Protein AF-A0A3C0AE38-F1 (afdb_monomer_lite)

Radius of gyration: 19.91 Å; chains: 1; bounding box: 55×43×49 Å

Secondary structure (DSSP, 8-state):
-HHHHHHHHHHHHHHHHHIIIIIITTSGGGTT-HHHHHHHHHHHHHHHHHHHHHH-S-HHHHHHHHHHHIIIIIHHHHHHHHHS--SSSHHHHHHHHHHHHHHHHHHHHHHHTTS------HHHHHHHHS-HHHHHHHHHHHHHHHHHHHS----PPP--

pLDDT: mean 79.42, std 13.29, range [44.5, 93.94]

Sequence (160 aa):
MAIVVSTCTSAMLSPAALLSHNLLNRIAWFHERNLLTNRLSLGFVAITSLPLALMTEEILELLESALAVGLVALLVPFVAGVFLRPRGELPGLLSIGCGSLFWMGQQIAVSLLSSETVPTGTLKTILTTVPPELTGLLASIAGYLIGQWISPRVDMPRVV

Foldseek 3Di:
DVVVVVVVVVVLQVVLVCCLVVPVCVPPVCVVPSPVSSVVSSVVSVVVVVVVVVVDPDPVVVVVVVVLLCLLQPPQLVCCVPPNDQQDCQLNVQLNVQLVCQLVVLVVCVVVVVPDDDDDDVVVVVSVVDPSSVVSNVRSNVSNVVSSVPRDRDPDPDPD

Structure (mmCIF, N/CA/C/O backbone):
data_AF-A0A3C0AE38-F1
#
_entry.id   AF-A0A3C0AE38-F1
#
loop_
_atom_site.group_PDB
_atom_site.id
_atom_site.type_symbol
_atom_site.label_atom_id
_atom_site.label_alt_id
_atom_site.label_comp_id
_atom_site.label_asym_id
_atom_site.label_entity_id
_atom_site.label_seq_id
_atom_site.pdbx_PDB_ins_code
_atom_site.Cartn_x
_atom_site.Cartn_y
_atom_site.Cartn_z
_atom_site.occupancy
_atom_site.B_iso_or_equiv
_atom_site.auth_seq_id
_atom_site.auth_comp_id
_atom_site.auth_asym_id
_atom_site.auth_atom_id
_atom_site.pdbx_PDB_model_num
ATOM 1 N N . MET A 1 1 ? 4.168 -22.170 18.288 1.00 74.06 1 MET A N 1
ATOM 2 C CA . MET A 1 1 ? 5.273 -21.197 18.122 1.00 74.06 1 MET A CA 1
ATOM 3 C C . MET A 1 1 ? 5.914 -21.239 16.735 1.00 74.06 1 MET A C 1
ATOM 5 O O . MET A 1 1 ? 5.941 -20.199 16.096 1.00 74.06 1 MET A O 1
ATOM 9 N N . ALA A 1 2 ? 6.359 -22.396 16.221 1.00 88.50 2 ALA A N 1
ATOM 10 C CA . ALA A 1 2 ? 7.027 -22.478 14.909 1.00 88.50 2 ALA A CA 1
ATOM 11 C C . ALA A 1 2 ? 6.205 -21.913 13.729 1.00 88.50 2 ALA A C 1
ATOM 13 O O . ALA A 1 2 ? 6.757 -21.213 12.890 1.00 88.50 2 ALA A O 1
ATOM 14 N N . ILE A 1 3 ? 4.886 -22.149 13.703 1.00 92.88 3 ILE A N 1
ATOM 15 C CA . ILE A 1 3 ? 3.991 -21.641 12.645 1.00 92.88 3 ILE A CA 1
ATOM 16 C C . ILE A 1 3 ? 3.981 -20.105 12.617 1.00 92.88 3 ILE A C 1
ATOM 18 O O . ILE A 1 3 ? 4.189 -19.505 11.570 1.00 92.88 3 ILE A O 1
ATOM 22 N N . VAL A 1 4 ? 3.810 -19.469 13.779 1.00 88.62 4 VAL A N 1
ATOM 23 C CA . VAL A 1 4 ? 3.765 -18.001 13.904 1.00 88.62 4 VAL A CA 1
ATOM 24 C C . VAL A 1 4 ? 5.098 -17.376 13.493 1.00 88.62 4 VAL A C 1
ATOM 26 O O . VAL A 1 4 ? 5.124 -16.422 12.721 1.00 88.62 4 VAL A O 1
ATOM 29 N N . VAL A 1 5 ? 6.214 -17.949 13.956 1.00 90.31 5 VAL A N 1
ATOM 30 C CA . VAL A 1 5 ? 7.559 -17.469 13.607 1.00 90.31 5 VAL A CA 1
ATOM 31 C C . VAL A 1 5 ? 7.841 -17.652 12.114 1.00 90.31 5 VAL A C 1
ATOM 33 O O . VAL A 1 5 ? 8.414 -16.758 11.495 1.00 90.31 5 VAL A O 1
ATOM 36 N N . SER A 1 6 ? 7.397 -18.758 11.509 1.00 91.56 6 SER A N 1
ATOM 37 C CA . SER A 1 6 ? 7.535 -18.991 10.068 1.00 91.56 6 SER A CA 1
ATOM 38 C C . SER A 1 6 ? 6.775 -17.943 9.251 1.00 91.56 6 SER A C 1
ATOM 40 O O . SER A 1 6 ? 7.353 -17.357 8.339 1.00 91.56 6 SER A O 1
ATOM 42 N N . THR A 1 7 ? 5.516 -17.652 9.600 1.00 91.38 7 THR A N 1
ATOM 43 C CA . THR A 1 7 ? 4.715 -16.629 8.907 1.00 91.38 7 THR A CA 1
ATOM 44 C C . THR A 1 7 ? 5.312 -15.234 9.077 1.00 91.38 7 THR A C 1
ATOM 46 O O . THR A 1 7 ? 5.433 -14.503 8.098 1.00 91.38 7 THR A O 1
ATOM 49 N N . CYS A 1 8 ? 5.746 -14.878 10.291 1.00 88.19 8 CYS A N 1
ATOM 50 C CA . CYS A 1 8 ? 6.403 -13.597 10.560 1.00 88.19 8 CYS A CA 1
ATOM 51 C C . CYS A 1 8 ? 7.693 -13.445 9.737 1.00 88.19 8 CYS A C 1
ATOM 53 O O . CYS A 1 8 ? 7.908 -12.421 9.093 1.00 88.19 8 CYS A O 1
ATOM 55 N N . THR A 1 9 ? 8.503 -14.505 9.659 1.00 91.00 9 THR A N 1
ATOM 56 C CA . THR A 1 9 ? 9.736 -14.508 8.860 1.00 91.00 9 THR A CA 1
ATOM 57 C C . THR A 1 9 ? 9.436 -14.265 7.378 1.00 91.00 9 THR A C 1
ATOM 59 O O . THR A 1 9 ? 10.079 -13.420 6.757 1.00 91.00 9 THR A O 1
ATOM 62 N N . SER A 1 10 ? 8.426 -14.932 6.807 1.00 90.88 10 SER A N 1
ATOM 63 C CA . SER A 1 10 ? 7.994 -14.691 5.421 1.00 90.88 10 SER A CA 1
ATOM 64 C C . SER A 1 10 ? 7.451 -13.273 5.210 1.00 90.88 10 SER A C 1
ATOM 66 O O . SER A 1 10 ? 7.784 -12.633 4.210 1.00 90.88 10 SER A O 1
ATOM 68 N N . ALA A 1 11 ? 6.663 -12.760 6.159 1.00 89.75 11 ALA A N 1
ATOM 69 C CA . ALA A 1 11 ? 6.096 -11.416 6.106 1.00 89.75 11 ALA A CA 1
ATOM 70 C C . ALA A 1 11 ? 7.171 -10.321 6.165 1.00 89.75 11 ALA A C 1
ATOM 72 O O . ALA A 1 11 ? 7.038 -9.319 5.474 1.00 89.75 11 ALA A O 1
ATOM 73 N N . MET A 1 12 ? 8.253 -10.522 6.925 1.00 91.12 12 MET A N 1
ATOM 74 C CA . MET A 1 12 ? 9.390 -9.595 6.989 1.00 91.12 12 MET A CA 1
ATOM 75 C C . MET A 1 12 ? 10.318 -9.705 5.773 1.00 91.12 12 MET A C 1
ATOM 77 O O . MET A 1 12 ? 10.854 -8.699 5.307 1.00 91.12 12 MET A O 1
ATOM 81 N N . LEU A 1 13 ?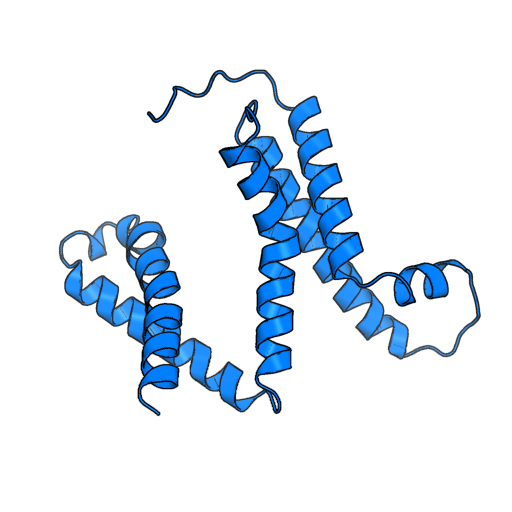 10.510 -10.916 5.238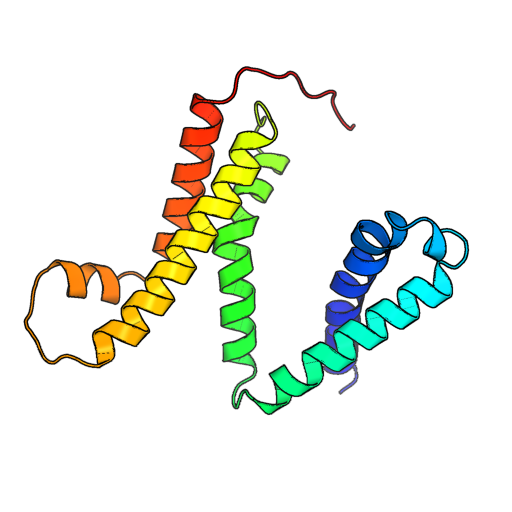 1.00 91.19 13 LEU A N 1
ATOM 82 C CA . LEU A 1 13 ? 11.381 -11.154 4.084 1.00 91.19 13 LEU A CA 1
ATOM 83 C C . LEU A 1 13 ? 10.849 -10.509 2.799 1.00 91.19 13 LEU A C 1
ATOM 85 O O . LEU A 1 13 ? 11.645 -10.019 2.005 1.00 91.19 13 LEU A O 1
ATOM 89 N N . SER A 1 14 ? 9.530 -10.478 2.599 1.00 90.06 14 SER A N 1
ATOM 90 C CA . SER A 1 14 ? 8.903 -9.876 1.413 1.00 90.06 14 SER A CA 1
ATOM 91 C C . SER A 1 14 ? 9.261 -8.384 1.213 1.00 90.06 14 SER A C 1
ATOM 93 O O . SER A 1 14 ? 9.885 -8.051 0.199 1.00 90.06 14 SER A O 1
ATOM 95 N N . PRO A 1 15 ? 8.982 -7.467 2.163 1.00 87.12 15 PRO A N 1
ATOM 96 C CA . PRO A 1 15 ? 9.355 -6.059 2.034 1.00 87.12 15 PRO A CA 1
ATOM 97 C C . PRO A 1 15 ? 10.875 -5.847 2.076 1.00 87.12 15 PRO A C 1
ATOM 99 O O . PRO A 1 15 ? 11.368 -4.938 1.410 1.00 87.12 15 PRO A O 1
ATOM 102 N N . ALA A 1 16 ? 11.635 -6.693 2.784 1.00 86.81 16 ALA A N 1
ATOM 103 C CA . ALA A 1 16 ? 13.098 -6.626 2.782 1.00 86.81 16 ALA A CA 1
ATOM 104 C C . ALA A 1 16 ? 13.690 -6.950 1.396 1.00 86.81 16 ALA A C 1
ATOM 106 O O . ALA A 1 16 ? 14.584 -6.259 0.904 1.00 86.81 16 ALA A O 1
ATOM 107 N N . ALA A 1 17 ? 13.147 -7.958 0.710 1.00 87.12 17 ALA A N 1
ATOM 108 C CA . ALA A 1 17 ? 13.545 -8.286 -0.654 1.00 87.12 17 ALA A CA 1
ATOM 109 C C . ALA A 1 17 ? 13.179 -7.157 -1.630 1.00 87.12 17 ALA A C 1
ATOM 111 O O . ALA A 1 17 ? 14.000 -6.783 -2.471 1.00 87.12 17 ALA A O 1
ATOM 112 N N . LEU A 1 18 ? 11.986 -6.564 -1.486 1.00 86.25 18 LEU A N 1
ATOM 113 C CA . LEU A 1 18 ? 11.561 -5.426 -2.305 1.00 86.25 18 LEU A CA 1
ATOM 114 C C . LEU A 1 18 ? 12.463 -4.205 -2.109 1.00 86.25 18 LEU A C 1
ATOM 116 O O . LEU A 1 18 ? 12.880 -3.610 -3.099 1.00 86.25 18 LEU A O 1
ATOM 120 N N . LEU A 1 19 ? 12.805 -3.853 -0.869 1.00 83.69 19 LEU A N 1
ATOM 121 C CA . LEU A 1 19 ? 13.731 -2.762 -0.558 1.00 83.69 19 LEU A CA 1
ATOM 122 C C . LEU A 1 19 ? 15.128 -3.034 -1.127 1.00 83.69 19 LEU A C 1
ATOM 124 O O . LEU A 1 19 ? 15.702 -2.170 -1.790 1.00 83.69 19 LEU A O 1
ATOM 128 N N . SER A 1 20 ? 15.654 -4.242 -0.921 1.00 82.94 20 SER A N 1
ATOM 129 C CA . SER A 1 20 ? 16.961 -4.652 -1.442 1.00 82.94 20 SER A CA 1
ATOM 130 C C . SER A 1 20 ? 17.022 -4.548 -2.974 1.00 82.94 20 SER A C 1
ATOM 132 O O . SER A 1 20 ? 17.949 -3.955 -3.527 1.00 82.94 20 SER A O 1
ATOM 134 N N . HIS A 1 21 ? 16.003 -5.058 -3.674 1.00 79.25 21 HIS A N 1
ATOM 135 C CA . HIS A 1 21 ? 16.029 -5.185 -5.131 1.00 79.25 21 HIS A CA 1
ATOM 136 C C . HIS A 1 21 ? 15.503 -3.954 -5.890 1.00 79.25 21 HIS A C 1
ATOM 138 O O . HIS A 1 21 ? 16.007 -3.651 -6.968 1.00 79.25 21 HIS A O 1
ATOM 144 N N . ASN A 1 22 ? 14.506 -3.233 -5.364 1.00 82.50 22 ASN A N 1
ATOM 145 C CA . ASN A 1 22 ? 13.920 -2.069 -6.046 1.00 82.50 22 ASN A CA 1
ATOM 146 C C . ASN A 1 22 ? 14.526 -0.737 -5.592 1.00 82.50 22 ASN A C 1
ATOM 148 O O . ASN A 1 22 ? 14.653 0.175 -6.409 1.00 82.50 22 ASN A O 1
ATOM 152 N N . LEU A 1 23 ? 14.904 -0.608 -4.314 1.00 71.75 23 LEU A N 1
ATOM 153 C CA . LEU A 1 23 ? 15.402 0.654 -3.758 1.00 71.75 23 LEU A CA 1
ATOM 154 C C . LEU A 1 23 ? 16.936 0.695 -3.728 1.00 71.75 23 LEU A C 1
ATOM 156 O O . LEU A 1 23 ? 17.540 1.631 -4.245 1.00 71.75 23 LEU A O 1
ATOM 160 N N . LEU A 1 24 ? 17.573 -0.339 -3.170 1.00 67.31 24 LEU A N 1
ATOM 161 C CA . LEU A 1 24 ? 19.027 -0.372 -2.976 1.00 67.31 24 LEU A CA 1
ATOM 162 C C . LEU A 1 24 ? 19.806 -0.775 -4.234 1.00 67.31 24 LEU A C 1
ATOM 164 O O . LEU A 1 24 ? 20.887 -0.239 -4.452 1.00 67.31 24 LEU A O 1
ATOM 168 N N . ASN A 1 25 ? 19.262 -1.628 -5.108 1.00 65.88 25 ASN A N 1
ATOM 169 C CA . ASN A 1 25 ? 19.914 -1.956 -6.387 1.00 65.88 25 ASN A CA 1
ATOM 170 C C . ASN A 1 25 ? 19.988 -0.755 -7.355 1.00 65.88 25 ASN A C 1
ATOM 172 O O . ASN A 1 25 ? 20.813 -0.733 -8.263 1.00 65.88 25 ASN A O 1
ATOM 176 N N . ARG A 1 26 ? 19.152 0.276 -7.157 1.00 64.69 26 ARG A N 1
ATOM 177 C CA . ARG A 1 26 ? 19.239 1.539 -7.910 1.00 64.69 26 ARG A CA 1
ATOM 178 C C . ARG A 1 26 ? 20.427 2.407 -7.456 1.00 64.69 26 ARG A C 1
ATOM 180 O O . ARG A 1 26 ? 20.809 3.333 -8.167 1.00 64.69 26 ARG A O 1
ATOM 187 N N . ILE A 1 27 ? 21.033 2.110 -6.303 1.00 67.44 27 ILE A N 1
ATOM 188 C CA . ILE A 1 27 ? 22.206 2.808 -5.769 1.00 67.44 27 ILE A CA 1
ATOM 189 C C . ILE A 1 27 ? 23.463 2.005 -6.129 1.00 67.44 27 ILE A C 1
ATOM 191 O O . ILE A 1 27 ? 23.684 0.908 -5.620 1.00 67.44 27 ILE A O 1
ATOM 195 N N . ALA A 1 28 ? 24.326 2.585 -6.971 1.00 58.34 28 ALA A N 1
ATOM 196 C CA . ALA A 1 28 ? 25.527 1.935 -7.516 1.00 58.34 28 ALA A CA 1
ATOM 197 C C . ALA A 1 28 ? 26.484 1.352 -6.451 1.00 58.34 28 ALA A C 1
ATOM 199 O O . ALA A 1 28 ? 27.223 0.414 -6.727 1.00 58.34 28 ALA A O 1
ATOM 200 N N . TRP A 1 29 ? 26.444 1.867 -5.219 1.00 57.78 29 TRP A N 1
ATOM 201 C CA . TRP A 1 29 ? 27.300 1.434 -4.111 1.00 57.78 29 TRP A CA 1
ATOM 202 C C . TRP A 1 29 ? 26.945 0.047 -3.538 1.00 57.78 29 TRP A C 1
ATOM 204 O O . TRP A 1 29 ? 27.785 -0.596 -2.913 1.00 57.78 29 TRP A O 1
ATOM 214 N N . PHE A 1 30 ? 25.716 -0.435 -3.759 1.00 57.81 30 PHE A N 1
ATOM 215 C CA . PHE A 1 30 ? 25.213 -1.700 -3.201 1.00 57.81 30 PHE A CA 1
ATOM 216 C C . PHE A 1 30 ? 25.107 -2.843 -4.221 1.00 57.81 30 PHE A C 1
ATOM 218 O O . PHE A 1 30 ? 24.754 -3.962 -3.841 1.00 57.81 30 PHE A O 1
ATOM 225 N N . HIS A 1 31 ? 25.453 -2.591 -5.487 1.00 56.09 31 HIS A N 1
ATOM 226 C CA . HIS A 1 31 ? 25.281 -3.539 -6.591 1.00 56.09 31 HIS A CA 1
ATOM 227 C C . HIS A 1 31 ? 26.156 -4.803 -6.457 1.00 56.09 31 HIS A C 1
ATOM 229 O O . HIS A 1 31 ? 25.718 -5.911 -6.759 1.00 56.09 31 HIS A O 1
ATOM 235 N N . GLU A 1 32 ? 27.376 -4.673 -5.928 1.00 59.03 32 GLU A N 1
ATOM 236 C CA . GLU A 1 32 ? 28.320 -5.798 -5.804 1.00 59.03 32 GLU A CA 1
ATOM 237 C C . GLU A 1 32 ? 28.125 -6.639 -4.526 1.00 59.03 32 GLU A C 1
ATOM 239 O O . GLU A 1 32 ? 28.721 -7.705 -4.376 1.00 59.03 32 GLU A O 1
ATOM 244 N N . ARG A 1 33 ? 27.288 -6.190 -3.576 1.00 63.28 33 ARG A N 1
ATOM 245 C CA . ARG A 1 33 ? 27.177 -6.775 -2.223 1.00 63.28 33 ARG A CA 1
ATOM 246 C C . ARG A 1 33 ? 25.756 -7.211 -1.860 1.00 63.28 33 ARG A C 1
ATOM 248 O O . ARG A 1 33 ? 25.302 -7.001 -0.737 1.00 63.28 33 ARG A O 1
ATOM 255 N N . ASN A 1 34 ? 25.094 -7.916 -2.778 1.00 66.25 34 ASN A N 1
ATOM 256 C CA . ASN A 1 34 ? 23.703 -8.387 -2.664 1.00 66.25 34 ASN A CA 1
ATOM 257 C C . ASN A 1 34 ? 23.349 -9.066 -1.321 1.00 66.25 34 ASN A C 1
ATOM 259 O O . ASN A 1 34 ? 22.268 -8.847 -0.775 1.00 66.25 34 ASN A O 1
ATOM 263 N N . LEU A 1 35 ? 24.267 -9.851 -0.741 1.00 71.12 35 LEU A N 1
ATOM 264 C CA . LEU A 1 35 ? 24.041 -10.524 0.547 1.00 71.12 35 LEU A CA 1
ATOM 265 C C . LEU A 1 35 ? 24.015 -9.556 1.740 1.00 71.12 35 LEU A C 1
ATOM 267 O O . LEU A 1 35 ? 23.239 -9.758 2.675 1.00 71.12 35 LEU A O 1
ATOM 271 N N . LEU A 1 36 ? 24.849 -8.513 1.722 1.00 73.06 36 LEU A N 1
ATOM 272 C CA . LEU A 1 36 ? 24.872 -7.499 2.779 1.00 73.06 36 LEU A CA 1
ATOM 273 C C . LEU A 1 36 ? 23.679 -6.556 2.643 1.00 73.06 36 LEU A C 1
ATOM 275 O O . LEU A 1 36 ? 23.053 -6.238 3.649 1.00 73.06 36 LEU A O 1
ATOM 279 N N . THR A 1 37 ? 23.313 -6.192 1.413 1.00 73.25 37 THR A N 1
ATOM 280 C CA . THR A 1 37 ? 22.132 -5.373 1.110 1.00 73.25 37 THR A CA 1
ATOM 281 C C . THR A 1 37 ? 20.851 -6.022 1.637 1.00 73.25 37 THR A C 1
ATOM 283 O O . THR A 1 37 ? 20.067 -5.371 2.326 1.00 73.25 37 THR A O 1
ATOM 286 N N . ASN A 1 38 ? 20.682 -7.331 1.419 1.00 76.12 38 ASN A N 1
ATOM 287 C CA . ASN A 1 38 ? 19.525 -8.067 1.930 1.00 76.12 38 ASN A CA 1
ATOM 288 C C . ASN A 1 38 ? 19.501 -8.137 3.469 1.00 76.12 38 ASN A C 1
ATOM 290 O O . ASN A 1 38 ? 18.461 -7.922 4.086 1.00 76.12 38 ASN A O 1
ATOM 294 N N . ARG A 1 39 ? 20.652 -8.388 4.113 1.00 82.19 39 ARG A N 1
ATOM 295 C CA . ARG A 1 39 ? 20.750 -8.423 5.586 1.00 82.19 39 ARG A CA 1
ATOM 296 C C . ARG A 1 39 ? 20.479 -7.060 6.221 1.00 82.19 39 ARG A C 1
ATOM 298 O O . ARG A 1 39 ? 19.802 -6.998 7.242 1.00 82.19 39 ARG A O 1
ATOM 305 N N . LEU A 1 40 ? 20.980 -5.984 5.616 1.00 82.81 40 LEU A N 1
ATOM 306 C CA . LEU A 1 40 ? 20.724 -4.616 6.065 1.00 82.81 40 LEU A CA 1
ATOM 307 C C . LEU A 1 40 ? 19.254 -4.241 5.893 1.00 82.81 40 LEU A C 1
ATOM 309 O O . LEU A 1 40 ? 18.669 -3.667 6.806 1.00 82.81 40 LEU A O 1
ATOM 313 N N . SER A 1 41 ? 18.642 -4.609 4.767 1.00 83.62 41 SER A N 1
ATOM 314 C CA . SER A 1 41 ? 17.221 -4.363 4.539 1.00 83.62 41 SER A CA 1
ATOM 315 C C . SER A 1 41 ? 16.339 -5.124 5.530 1.00 83.62 41 SER A C 1
ATOM 317 O O . SER A 1 41 ? 15.437 -4.530 6.117 1.00 83.62 41 SER A O 1
ATOM 319 N N . LEU A 1 42 ? 16.648 -6.396 5.804 1.00 87.38 42 LEU A N 1
ATOM 320 C CA . LEU A 1 42 ? 15.955 -7.170 6.834 1.00 87.38 42 LEU A CA 1
ATOM 321 C C . LEU A 1 42 ? 16.119 -6.535 8.221 1.00 87.38 42 LEU A C 1
ATOM 323 O O . LEU A 1 42 ? 15.143 -6.406 8.955 1.00 87.38 42 LEU A O 1
ATOM 327 N N . GLY A 1 43 ? 17.337 -6.106 8.569 1.00 87.94 43 GLY A N 1
ATOM 328 C CA . GLY A 1 43 ? 17.608 -5.401 9.821 1.00 87.94 43 GLY A CA 1
ATOM 329 C C . GLY A 1 43 ? 16.814 -4.099 9.938 1.00 87.94 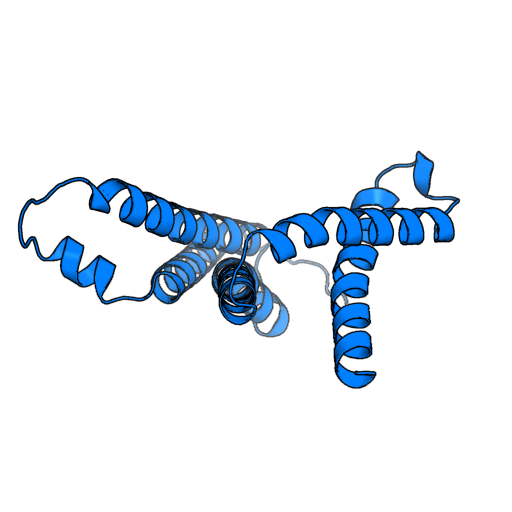43 GLY A C 1
ATOM 330 O O . GLY A 1 43 ? 16.235 -3.825 10.984 1.00 87.94 43 GLY A O 1
ATOM 331 N N . PHE A 1 44 ? 16.713 -3.332 8.853 1.00 87.56 44 PHE A N 1
ATOM 332 C CA . PHE A 1 44 ? 15.925 -2.103 8.804 1.00 87.56 44 PHE A CA 1
ATOM 333 C C . PHE A 1 44 ? 14.424 -2.366 8.989 1.00 87.56 44 PHE A C 1
ATOM 335 O O . PHE A 1 44 ? 13.776 -1.706 9.801 1.00 87.56 44 PHE A O 1
ATOM 342 N N . VAL A 1 45 ? 13.872 -3.368 8.299 1.00 88.44 45 VAL A N 1
ATOM 343 C CA . VAL A 1 45 ? 12.473 -3.794 8.475 1.00 88.44 45 VAL A CA 1
ATOM 344 C C . VAL A 1 45 ? 12.224 -4.267 9.913 1.00 88.44 45 VAL A C 1
ATOM 346 O O . VAL A 1 45 ? 11.225 -3.895 10.520 1.00 88.44 45 VAL A O 1
ATOM 349 N N . ALA A 1 46 ? 13.153 -5.021 10.506 1.00 89.38 46 ALA A N 1
ATOM 350 C CA . ALA A 1 46 ? 13.042 -5.467 11.893 1.00 89.38 46 ALA A CA 1
ATOM 351 C C . ALA A 1 46 ? 13.018 -4.290 12.880 1.00 89.38 46 ALA A C 1
ATOM 353 O O . ALA A 1 46 ? 12.108 -4.203 13.705 1.00 89.38 46 ALA A O 1
ATOM 354 N N . ILE A 1 47 ? 13.970 -3.358 12.751 1.00 91.75 47 ILE A N 1
ATOM 355 C CA . ILE A 1 47 ? 14.083 -2.171 13.611 1.00 91.75 47 ILE A CA 1
ATOM 356 C C . ILE A 1 47 ? 12.848 -1.274 13.488 1.00 91.75 47 ILE A C 1
ATOM 358 O O . ILE A 1 47 ? 12.397 -0.740 14.494 1.00 9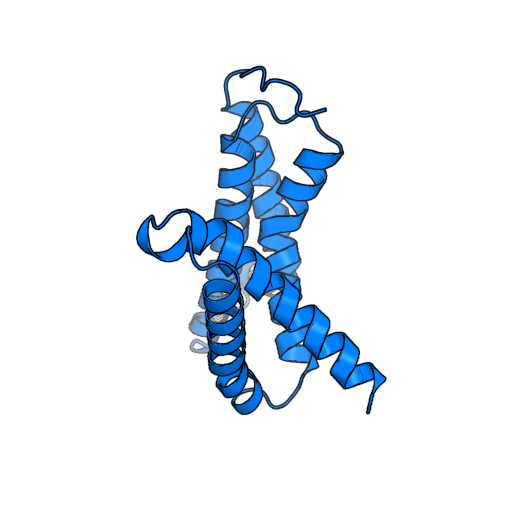1.75 47 ILE A O 1
ATOM 362 N N . THR A 1 48 ? 12.288 -1.119 12.287 1.00 87.75 48 THR A N 1
ATOM 363 C CA . THR A 1 48 ? 11.085 -0.297 12.062 1.00 87.75 48 THR A CA 1
ATOM 364 C C . THR A 1 48 ? 9.797 -0.980 12.525 1.00 87.75 48 THR A C 1
ATOM 366 O O . THR A 1 48 ? 8.894 -0.295 12.998 1.00 87.75 48 THR A O 1
ATOM 369 N N . SER A 1 49 ? 9.711 -2.315 12.467 1.00 86.50 49 SER A N 1
ATOM 370 C CA . SER A 1 49 ? 8.539 -3.061 12.956 1.00 86.50 49 SER A CA 1
ATOM 371 C C . SER A 1 49 ? 8.445 -3.123 14.485 1.00 86.50 49 SER A C 1
ATOM 373 O O . SER A 1 49 ? 7.344 -3.147 15.032 1.00 86.50 49 SER A O 1
ATOM 375 N N . LEU A 1 50 ? 9.587 -3.114 15.184 1.00 89.19 50 LEU A N 1
ATOM 376 C CA . LEU A 1 50 ? 9.652 -3.236 16.640 1.00 89.19 50 LEU A CA 1
ATOM 377 C C . LEU A 1 50 ? 8.872 -2.136 17.392 1.00 89.19 50 LEU A C 1
ATOM 379 O O . LEU A 1 50 ? 8.060 -2.489 18.243 1.00 89.19 50 LEU A O 1
ATOM 383 N N . PRO A 1 51 ? 9.044 -0.830 17.106 1.00 90.19 51 PRO A N 1
ATOM 384 C CA . PRO A 1 51 ? 8.265 0.213 17.769 1.00 90.19 51 PRO A CA 1
ATOM 385 C C . PRO A 1 51 ? 6.776 0.152 17.412 1.00 90.19 51 PRO A C 1
ATOM 387 O O . PRO A 1 51 ? 5.949 0.402 18.283 1.00 90.19 51 PRO A O 1
ATOM 390 N N . LEU A 1 52 ? 6.418 -0.232 16.180 1.00 85.19 52 LEU A N 1
ATOM 391 C CA . LEU A 1 52 ? 5.017 -0.425 15.778 1.00 85.19 52 LEU A CA 1
ATOM 392 C C . LEU A 1 52 ? 4.332 -1.506 16.627 1.00 85.19 52 LEU A C 1
ATOM 394 O O . LEU A 1 52 ? 3.208 -1.318 17.088 1.00 85.19 52 LEU A O 1
ATOM 398 N N . ALA A 1 53 ? 5.043 -2.607 16.879 1.00 86.56 53 ALA A N 1
ATOM 399 C CA . ALA A 1 53 ? 4.562 -3.697 17.722 1.00 86.56 53 ALA A CA 1
ATOM 400 C C . ALA A 1 53 ? 4.435 -3.308 19.205 1.00 86.56 53 ALA A C 1
ATOM 402 O O . ALA A 1 53 ? 3.626 -3.897 19.911 1.00 86.56 53 ALA A O 1
ATOM 403 N N . LEU A 1 54 ? 5.221 -2.337 19.684 1.00 87.38 54 LEU A N 1
ATOM 404 C CA . LEU A 1 54 ? 5.159 -1.853 21.070 1.00 87.38 54 LEU A CA 1
ATOM 405 C C . LEU A 1 54 ? 4.075 -0.789 21.296 1.00 87.38 54 LEU A C 1
ATOM 407 O O . LEU A 1 54 ? 3.653 -0.599 22.431 1.00 87.38 54 LEU A O 1
ATOM 411 N N . MET A 1 55 ? 3.663 -0.074 20.247 1.00 86.25 55 MET A N 1
ATOM 412 C CA . MET A 1 55 ? 2.652 0.990 20.323 1.00 86.25 55 MET A CA 1
ATOM 413 C C . MET A 1 55 ? 1.212 0.469 20.269 1.00 86.25 55 MET A C 1
ATOM 415 O O . MET A 1 55 ? 0.308 1.183 20.690 1.00 86.25 55 MET A O 1
ATOM 419 N N . THR A 1 56 ? 0.989 -0.735 19.739 1.00 81.19 56 THR A N 1
ATOM 420 C CA . THR A 1 56 ? -0.364 -1.261 19.501 1.00 81.19 56 THR A CA 1
ATOM 421 C C . THR A 1 56 ? -0.709 -2.339 20.518 1.00 81.19 56 THR A C 1
ATOM 423 O O . THR A 1 56 ? 0.076 -3.262 20.729 1.00 81.19 56 THR A O 1
ATOM 426 N N . GLU A 1 57 ? -1.893 -2.249 21.122 1.00 80.19 57 GLU A N 1
ATOM 427 C CA . GLU A 1 57 ? -2.382 -3.240 22.088 1.00 80.19 57 GLU A CA 1
ATOM 428 C C . GLU A 1 57 ? -2.914 -4.507 21.396 1.00 80.19 57 GLU A C 1
ATOM 430 O O . GLU A 1 57 ? -2.765 -5.612 21.924 1.00 80.19 57 GLU A O 1
ATOM 435 N N . GLU A 1 58 ? -3.458 -4.375 20.178 1.00 85.94 58 GLU A N 1
ATOM 436 C CA . GLU A 1 58 ? -4.036 -5.479 19.410 1.00 85.94 58 GLU A CA 1
ATOM 437 C C . GLU A 1 58 ? -3.377 -5.678 18.034 1.00 85.94 58 GLU A C 1
ATOM 439 O O . GLU A 1 58 ? -3.312 -4.785 17.193 1.00 85.94 58 GLU A O 1
ATOM 444 N N . ILE A 1 59 ? -2.950 -6.913 17.743 1.00 84.69 59 ILE A N 1
ATOM 445 C CA . ILE A 1 59 ? -2.350 -7.286 16.445 1.00 84.69 59 ILE A CA 1
ATOM 446 C C . ILE A 1 59 ? -3.336 -7.075 15.283 1.00 84.69 59 ILE A C 1
ATOM 448 O O . ILE A 1 59 ? -2.921 -6.771 14.163 1.00 84.69 59 ILE A O 1
ATOM 452 N N . LEU A 1 60 ? -4.636 -7.260 15.536 1.00 89.50 60 LEU A N 1
ATOM 453 C CA . LEU A 1 60 ? -5.672 -7.140 14.512 1.00 89.50 60 LEU A CA 1
ATOM 454 C C . LEU A 1 60 ? -5.824 -5.704 14.005 1.00 89.50 60 LEU A C 1
ATOM 456 O O . LEU A 1 60 ? -6.053 -5.530 12.815 1.00 89.50 60 LEU A O 1
ATOM 460 N N . GLU A 1 61 ? -5.599 -4.697 14.847 1.00 87.88 61 GLU A N 1
ATOM 461 C CA . GLU A 1 61 ? -5.669 -3.284 14.458 1.00 87.88 61 GLU A CA 1
ATOM 462 C C . GLU A 1 61 ? -4.535 -2.903 13.482 1.00 87.88 61 GLU A C 1
ATOM 464 O O . GLU A 1 61 ? -4.753 -2.273 12.440 1.00 87.88 61 GLU A O 1
ATOM 469 N N . LEU A 1 62 ? -3.310 -3.371 13.754 1.00 87.88 62 LEU A N 1
ATOM 470 C CA . LEU A 1 62 ? -2.179 -3.223 12.826 1.00 87.88 62 LEU A CA 1
ATOM 471 C C . LEU A 1 62 ? -2.422 -3.961 11.508 1.00 87.88 62 LEU A C 1
ATOM 473 O O . LEU A 1 62 ? -2.056 -3.478 10.436 1.00 87.88 62 LEU A O 1
ATOM 477 N N . LEU A 1 63 ? -3.019 -5.150 11.578 1.00 90.31 63 LEU A N 1
ATOM 478 C CA . LEU A 1 63 ? -3.333 -5.925 10.387 1.00 90.31 63 LEU A CA 1
ATOM 479 C C . LEU A 1 63 ? -4.409 -5.233 9.545 1.00 90.31 63 LEU A C 1
ATOM 481 O O . LEU A 1 63 ? -4.249 -5.126 8.332 1.00 90.31 63 LEU A O 1
ATOM 485 N N . GLU A 1 64 ? -5.479 -4.753 10.173 1.00 89.75 64 GLU A N 1
ATOM 486 C CA . GLU A 1 64 ? -6.578 -4.062 9.501 1.00 89.75 64 GLU A CA 1
ATOM 487 C C . GLU A 1 64 ? -6.079 -2.801 8.792 1.00 89.75 64 GLU A C 1
ATOM 489 O O . GLU A 1 64 ? -6.331 -2.630 7.601 1.00 89.75 64 GLU A O 1
ATOM 494 N N . SER A 1 65 ? -5.266 -1.985 9.467 1.00 89.00 65 SER A N 1
ATOM 495 C CA . SER A 1 65 ? -4.657 -0.795 8.861 1.00 89.00 65 SER A CA 1
ATOM 496 C C . SER A 1 65 ? -3.678 -1.122 7.722 1.00 89.00 65 SER A C 1
ATOM 498 O O . SER A 1 65 ? -3.648 -0.421 6.708 1.00 89.00 65 SER A O 1
ATOM 500 N N . ALA A 1 66 ? -2.904 -2.207 7.817 1.00 90.06 66 ALA A N 1
ATOM 501 C CA . ALA A 1 66 ? -2.042 -2.647 6.719 1.00 90.06 66 ALA A CA 1
ATOM 502 C C . ALA A 1 66 ? -2.852 -3.128 5.498 1.00 90.06 66 ALA A C 1
ATOM 504 O O . ALA A 1 66 ? -2.498 -2.832 4.351 1.00 90.06 66 ALA A O 1
ATOM 505 N N . LEU A 1 67 ? -3.950 -3.853 5.732 1.00 92.50 67 LEU A N 1
ATOM 506 C CA . LEU A 1 67 ? -4.848 -4.336 4.681 1.00 92.50 67 LEU A CA 1
ATOM 507 C C . LEU A 1 67 ? -5.624 -3.193 4.020 1.00 92.50 67 LEU A C 1
ATOM 509 O O . LEU A 1 67 ? -5.758 -3.199 2.797 1.00 92.50 67 LEU A O 1
ATOM 513 N N . ALA A 1 68 ? -6.065 -2.205 4.798 1.00 91.75 68 ALA A N 1
ATOM 514 C CA . ALA A 1 68 ? -6.699 -0.973 4.335 1.00 91.75 68 ALA A CA 1
ATOM 515 C C . ALA A 1 68 ? -5.864 -0.264 3.258 1.00 91.75 68 ALA A C 1
ATOM 517 O O . ALA A 1 68 ? -6.312 -0.040 2.130 1.00 91.75 68 ALA A O 1
ATOM 518 N N . VAL A 1 69 ? -4.584 -0.018 3.554 1.00 90.81 69 VAL A N 1
ATOM 519 C CA . VAL A 1 69 ? -3.655 0.621 2.610 1.00 90.81 69 VAL A CA 1
ATOM 520 C C . VAL A 1 69 ? -3.511 -0.202 1.324 1.00 90.81 69 VAL A C 1
ATOM 522 O O . VAL A 1 69 ? -3.549 0.354 0.223 1.00 90.81 69 VAL A O 1
ATOM 525 N N . GLY A 1 70 ? -3.385 -1.529 1.436 1.00 92.56 70 GLY A N 1
ATOM 526 C CA . GLY A 1 70 ? -3.318 -2.420 0.275 1.00 92.56 70 GLY A CA 1
ATOM 527 C C . GLY A 1 70 ? -4.599 -2.401 -0.566 1.00 92.56 70 GLY A C 1
ATOM 528 O O . GLY A 1 70 ? -4.538 -2.347 -1.797 1.00 92.56 70 GLY A O 1
ATOM 529 N N . LEU A 1 71 ? -5.758 -2.390 0.088 1.00 92.75 71 LEU A N 1
ATOM 530 C CA . LEU A 1 71 ? -7.066 -2.379 -0.553 1.00 92.75 71 LEU A CA 1
ATOM 531 C C . LEU A 1 71 ? -7.296 -1.088 -1.346 1.00 92.75 71 LEU A C 1
ATOM 533 O O . LEU A 1 71 ? -7.705 -1.131 -2.505 1.00 92.75 71 LEU A O 1
ATOM 537 N N . VAL A 1 72 ? -7.000 0.057 -0.739 1.00 93.50 72 VAL A N 1
ATOM 538 C CA . VAL A 1 72 ? -7.266 1.372 -1.324 1.00 93.50 72 VAL A CA 1
ATOM 539 C C . VAL A 1 72 ? -6.257 1.731 -2.419 1.00 93.50 72 VAL A C 1
ATOM 541 O O . VAL A 1 72 ? -6.634 2.243 -3.478 1.00 93.50 72 VAL A O 1
ATOM 544 N N . ALA A 1 73 ? -4.969 1.471 -2.189 1.00 92.06 73 ALA A N 1
ATOM 545 C CA . ALA A 1 73 ? -3.914 1.914 -3.096 1.00 92.06 73 ALA A CA 1
ATOM 546 C C . ALA A 1 73 ? -3.576 0.877 -4.174 1.00 92.06 73 ALA A C 1
ATOM 548 O O . ALA A 1 73 ? -3.366 1.245 -5.327 1.00 92.06 73 ALA A O 1
ATOM 549 N N . LEU A 1 74 ? -3.507 -0.411 -3.823 1.00 91.50 74 LEU A N 1
ATOM 550 C CA . LEU A 1 74 ? -2.889 -1.431 -4.678 1.00 91.50 74 LEU A CA 1
ATOM 551 C C . LEU A 1 74 ? -3.892 -2.339 -5.388 1.00 91.50 74 LEU A C 1
ATOM 553 O O . LEU A 1 74 ? -3.590 -2.804 -6.485 1.00 91.50 74 LEU A O 1
ATOM 557 N N . LEU A 1 75 ? -5.078 -2.579 -4.819 1.00 93.94 75 LEU A N 1
ATOM 558 C CA . LEU A 1 75 ? -6.044 -3.512 -5.406 1.00 93.94 75 LEU A CA 1
ATOM 559 C C . LEU A 1 75 ? -6.416 -3.128 -6.845 1.00 93.94 75 LEU A C 1
ATOM 561 O O . LEU A 1 75 ? -6.337 -3.953 -7.752 1.00 93.94 75 LEU A O 1
ATOM 565 N N . VAL A 1 76 ? -6.812 -1.873 -7.055 1.00 92.62 76 VAL A N 1
ATOM 566 C CA . VAL A 1 76 ? -7.275 -1.373 -8.355 1.00 92.62 76 VAL A CA 1
ATOM 567 C C . VAL A 1 76 ? -6.187 -1.463 -9.434 1.00 92.62 76 VAL A C 1
ATOM 569 O O . VAL A 1 76 ? -6.449 -2.103 -10.457 1.00 92.62 76 VAL A O 1
ATOM 572 N N . PRO A 1 77 ? -4.968 -0.907 -9.255 1.00 90.25 77 PRO A N 1
ATOM 573 C CA . PRO A 1 77 ? -3.918 -1.023 -10.266 1.00 90.25 77 PRO A CA 1
ATOM 574 C C . PRO A 1 77 ? -3.459 -2.472 -10.473 1.00 90.25 77 PRO A C 1
ATOM 576 O O . PRO A 1 77 ? -3.127 -2.838 -11.598 1.00 90.25 77 PRO A O 1
ATOM 579 N N . PHE A 1 78 ? -3.485 -3.315 -9.436 1.00 90.56 78 PHE A N 1
ATOM 580 C CA . PHE A 1 78 ? -3.145 -4.732 -9.558 1.00 90.56 78 PHE A CA 1
ATOM 581 C C . PHE A 1 78 ? -4.159 -5.495 -10.421 1.00 90.56 78 PHE A C 1
ATOM 583 O O . PHE A 1 78 ? -3.780 -6.132 -11.404 1.00 90.56 78 PHE A O 1
ATOM 590 N N . VAL A 1 79 ? -5.456 -5.383 -10.115 1.00 91.62 79 VAL A N 1
ATOM 591 C CA . VAL A 1 79 ? -6.533 -6.008 -10.905 1.00 91.62 79 VAL A CA 1
ATOM 592 C C . VAL A 1 79 ? -6.507 -5.489 -12.341 1.00 91.62 79 VAL A C 1
ATOM 594 O O . VAL A 1 79 ? -6.625 -6.264 -13.291 1.00 91.62 79 VAL A O 1
ATOM 597 N N . ALA A 1 80 ? -6.292 -4.187 -12.513 1.00 88.00 80 ALA A N 1
ATOM 598 C CA . ALA A 1 80 ? -6.146 -3.570 -13.818 1.00 88.00 80 ALA A CA 1
ATOM 599 C C . ALA A 1 80 ? -4.930 -4.082 -14.605 1.00 88.00 80 ALA A C 1
ATOM 601 O O . ALA A 1 80 ? -5.020 -4.227 -15.820 1.00 88.00 80 ALA A O 1
ATOM 602 N N . GLY A 1 81 ? -3.804 -4.340 -13.941 1.00 86.44 81 GLY A N 1
ATOM 603 C CA . GLY A 1 81 ? -2.599 -4.872 -14.576 1.00 86.44 81 GLY A CA 1
ATOM 604 C C . GLY A 1 81 ? -2.732 -6.337 -14.994 1.00 86.44 81 GLY A C 1
ATOM 605 O O . GLY A 1 81 ? -2.182 -6.724 -16.019 1.00 86.44 81 GLY A O 1
ATOM 606 N N . VAL A 1 82 ? -3.479 -7.141 -14.229 1.00 88.31 82 VAL A N 1
ATOM 607 C CA . VAL A 1 82 ? -3.666 -8.577 -14.503 1.00 88.31 82 VAL A CA 1
ATOM 608 C C . VAL A 1 82 ? -4.783 -8.833 -15.519 1.00 88.31 82 VAL A C 1
ATOM 610 O O . VAL A 1 82 ? -4.611 -9.644 -16.427 1.00 88.31 82 VAL A O 1
ATOM 613 N N . PHE A 1 83 ? -5.935 -8.168 -15.376 1.00 85.88 83 PHE A N 1
ATOM 614 C CA . PHE A 1 83 ? -7.137 -8.478 -16.163 1.00 85.88 83 PHE A CA 1
ATOM 615 C C . PHE A 1 83 ? -7.443 -7.468 -17.271 1.00 85.88 83 PHE A C 1
ATOM 617 O O . PHE A 1 83 ? -8.089 -7.823 -18.259 1.00 85.88 83 PHE A O 1
ATOM 624 N N . LEU A 1 84 ? -7.025 -6.208 -17.125 1.00 82.81 84 LEU A N 1
ATOM 625 C CA . LEU A 1 84 ? -7.287 -5.160 -18.113 1.00 82.81 84 LEU A CA 1
ATOM 626 C C . LEU A 1 84 ? -6.038 -4.894 -18.961 1.00 82.81 84 LEU A C 1
ATOM 628 O O . LEU A 1 84 ? -4.932 -5.336 -18.673 1.00 82.81 84 LEU A O 1
ATOM 632 N N . ARG A 1 85 ? -6.230 -4.158 -20.059 1.00 75.19 85 ARG A N 1
ATOM 633 C CA . ARG A 1 85 ? -5.136 -3.638 -20.887 1.00 75.19 85 ARG A CA 1
ATOM 634 C C . ARG A 1 85 ? -4.925 -2.164 -20.539 1.00 75.19 85 ARG A C 1
ATOM 636 O O . ARG A 1 85 ? -5.623 -1.322 -21.113 1.00 75.19 85 ARG A O 1
ATOM 643 N N . PRO A 1 86 ? -4.046 -1.832 -19.578 1.00 72.69 86 PRO A N 1
ATOM 644 C CA . PRO A 1 86 ? -3.778 -0.442 -19.241 1.00 72.69 86 PRO A CA 1
ATOM 645 C C . PRO A 1 86 ? -3.194 0.282 -20.461 1.00 72.69 86 PRO A C 1
ATOM 647 O O . PRO A 1 86 ? -2.308 -0.229 -21.139 1.00 72.69 86 PRO A O 1
ATOM 650 N N . ARG A 1 87 ? -3.712 1.481 -20.748 1.00 71.69 87 ARG A N 1
ATOM 651 C CA . ARG A 1 87 ? -3.292 2.320 -21.890 1.00 71.69 87 ARG A CA 1
ATOM 652 C C . ARG A 1 87 ? -1.998 3.109 -21.642 1.00 71.69 87 ARG A C 1
ATOM 654 O O . ARG A 1 87 ? -1.569 3.849 -22.520 1.00 71.69 87 ARG A O 1
ATOM 661 N N . GLY A 1 88 ? -1.427 2.979 -20.446 1.00 79.00 88 GLY A N 1
ATOM 662 C CA . GLY A 1 88 ? -0.238 3.685 -19.986 1.00 79.00 88 GLY A CA 1
ATOM 663 C C . GLY A 1 88 ? -0.042 3.523 -18.477 1.00 79.00 88 GLY A C 1
ATOM 664 O O . GLY A 1 88 ? -0.832 2.855 -17.806 1.00 79.00 88 GLY A O 1
ATOM 665 N N . GLU A 1 89 ? 0.998 4.164 -17.949 1.00 82.94 89 GLU A N 1
ATOM 666 C CA . GLU A 1 89 ? 1.377 4.130 -16.526 1.00 82.94 89 GLU A CA 1
ATOM 667 C C . GLU A 1 89 ? 0.562 5.125 -15.674 1.00 82.94 89 GLU A C 1
ATOM 669 O O . GLU A 1 89 ? 0.266 4.870 -14.504 1.00 82.94 89 GLU A O 1
ATOM 674 N N . LEU A 1 90 ? 0.123 6.233 -16.287 1.00 86.31 90 LEU A N 1
ATOM 675 C CA . LEU A 1 90 ? -0.679 7.297 -15.667 1.00 86.31 90 LEU A CA 1
ATOM 676 C C . LEU A 1 90 ? -1.941 6.814 -14.922 1.00 86.31 90 LEU A C 1
ATOM 678 O O . LEU A 1 90 ? -2.133 7.250 -13.786 1.00 86.31 90 LEU A O 1
ATOM 682 N N . PRO A 1 91 ? -2.802 5.930 -15.475 1.00 86.06 91 PRO A N 1
ATOM 683 C CA . PRO A 1 91 ? -3.976 5.439 -14.750 1.00 86.06 91 PRO A CA 1
ATOM 684 C C . PRO A 1 91 ? -3.631 4.676 -13.473 1.00 86.06 91 PRO A C 1
ATOM 686 O O . PRO A 1 91 ? -4.347 4.802 -12.484 1.00 86.06 91 PRO A O 1
ATOM 689 N N . GLY A 1 92 ? -2.534 3.912 -13.468 1.00 86.88 92 GLY A N 1
ATOM 690 C CA . GLY A 1 92 ? -2.081 3.212 -12.268 1.00 86.88 92 GLY A CA 1
ATOM 691 C C . GLY A 1 92 ? -1.638 4.194 -11.185 1.00 86.88 92 GLY A C 1
ATOM 692 O O . GLY A 1 92 ? -2.059 4.083 -10.036 1.00 86.88 92 GLY A O 1
ATOM 693 N N . LEU A 1 93 ? -0.853 5.204 -11.567 1.00 89.62 93 LEU A N 1
ATOM 694 C CA . LEU A 1 93 ? -0.347 6.211 -10.636 1.00 89.62 93 LEU A CA 1
ATOM 695 C C . LEU A 1 93 ? -1.469 7.090 -10.056 1.00 89.62 93 LEU A C 1
ATOM 697 O O . LEU A 1 93 ? -1.492 7.348 -8.854 1.00 89.62 93 LEU A O 1
ATOM 701 N N . LEU A 1 94 ? -2.428 7.507 -10.893 1.00 88.62 94 LEU A N 1
ATOM 702 C CA . LEU A 1 94 ? -3.599 8.274 -10.456 1.00 88.62 94 LEU A CA 1
ATOM 703 C C . LEU A 1 94 ? -4.516 7.459 -9.543 1.00 88.62 94 LEU A C 1
ATOM 705 O O . LEU A 1 94 ? -5.026 8.004 -8.573 1.00 88.62 94 LEU A O 1
ATOM 709 N N . SER A 1 95 ? -4.689 6.161 -9.801 1.00 91.19 95 SER A N 1
ATOM 710 C CA . SER A 1 95 ? -5.439 5.266 -8.912 1.00 91.19 95 SER A CA 1
ATOM 711 C C . SER A 1 95 ? -4.823 5.224 -7.511 1.00 91.19 95 SER A C 1
ATOM 713 O O . SER A 1 95 ? -5.514 5.488 -6.528 1.00 91.19 95 SER A O 1
ATOM 715 N N . ILE A 1 96 ? -3.509 4.968 -7.427 1.00 92.62 96 ILE A N 1
ATOM 716 C CA . ILE A 1 96 ? -2.764 4.923 -6.157 1.00 92.62 96 ILE A CA 1
ATOM 717 C C . ILE A 1 96 ? -2.878 6.268 -5.428 1.00 92.62 96 ILE A C 1
ATOM 719 O O . ILE A 1 96 ? -3.187 6.308 -4.236 1.00 92.62 96 ILE A O 1
ATOM 723 N N . GLY A 1 97 ? -2.650 7.373 -6.144 1.00 92.69 97 GLY A N 1
ATOM 724 C CA . GLY A 1 97 ? -2.688 8.721 -5.580 1.00 92.69 97 GLY A CA 1
ATOM 725 C C . GLY A 1 97 ? -4.077 9.114 -5.081 1.00 92.69 97 GLY A C 1
ATOM 726 O O . GLY A 1 97 ? -4.229 9.477 -3.920 1.00 92.69 97 GLY A O 1
ATOM 727 N N . CYS A 1 98 ? -5.107 9.005 -5.921 1.00 90.12 98 CYS A N 1
ATOM 728 C CA . CYS A 1 98 ? -6.472 9.379 -5.551 1.00 90.12 98 CYS A CA 1
ATOM 729 C C . CYS A 1 98 ? -7.021 8.513 -4.413 1.00 90.12 98 CYS A C 1
ATOM 731 O O . CYS A 1 98 ? -7.607 9.060 -3.482 1.00 90.12 98 CYS A O 1
ATOM 733 N N . GLY A 1 99 ? -6.800 7.194 -4.452 1.00 89.12 99 GLY A N 1
ATOM 734 C CA . GLY A 1 99 ? -7.229 6.296 -3.382 1.00 89.12 99 GLY A CA 1
ATOM 735 C C . GLY A 1 99 ? -6.581 6.650 -2.044 1.00 89.12 99 GLY A C 1
ATOM 736 O O . GLY A 1 99 ? -7.280 6.908 -1.064 1.00 89.12 99 GLY A O 1
ATOM 737 N N . SER A 1 100 ? -5.245 6.718 -2.013 1.00 89.81 100 SER A N 1
ATOM 738 C CA . SER A 1 100 ? -4.495 6.992 -0.777 1.00 89.81 100 SER A CA 1
ATOM 739 C C . SER A 1 100 ? -4.799 8.371 -0.187 1.00 89.81 100 SER A C 1
ATOM 741 O O . SER A 1 100 ? -4.998 8.481 1.021 1.00 89.81 100 SER A O 1
ATOM 743 N N . LEU A 1 101 ? -4.899 9.411 -1.022 1.00 90.56 101 LEU A N 1
ATOM 744 C CA . LEU A 1 101 ? -5.217 10.768 -0.571 1.00 90.56 101 LEU A CA 1
ATOM 745 C C . LEU A 1 101 ? -6.621 10.864 0.021 1.00 90.56 101 LEU A C 1
ATOM 747 O O . LEU A 1 101 ? -6.803 11.525 1.041 1.00 90.56 101 LEU A O 1
ATOM 751 N N . PHE A 1 102 ? -7.610 10.214 -0.595 1.00 87.06 102 PHE A N 1
ATOM 752 C CA . PHE A 1 102 ? -8.989 10.285 -0.121 1.00 87.06 102 PHE A CA 1
ATOM 753 C C . PHE A 1 102 ? -9.176 9.508 1.186 1.00 87.06 102 PHE A C 1
ATOM 755 O O . PHE A 1 102 ? -9.810 10.009 2.111 1.00 87.06 102 PHE A O 1
ATOM 762 N N . TRP A 1 103 ? -8.555 8.331 1.300 1.00 88.31 103 TRP A N 1
ATOM 763 C CA . TRP A 1 103 ? -8.550 7.545 2.535 1.00 88.31 103 TRP A CA 1
ATOM 764 C C . TRP A 1 103 ? -7.829 8.266 3.679 1.00 88.31 103 TRP A C 1
ATOM 766 O O . TRP A 1 103 ? -8.386 8.423 4.765 1.00 88.31 103 TRP A O 1
ATOM 776 N N . MET A 1 104 ? -6.624 8.790 3.426 1.00 86.94 104 MET A N 1
ATOM 777 C CA . MET A 1 104 ? -5.863 9.520 4.442 1.00 86.94 104 MET A CA 1
ATOM 778 C C . MET A 1 104 ? -6.561 10.829 4.833 1.00 86.94 104 MET A C 1
ATOM 780 O O . MET A 1 104 ? -6.625 11.171 6.012 1.00 86.94 104 MET A O 1
ATOM 784 N N . GLY A 1 105 ? -7.144 11.536 3.861 1.00 85.38 105 GLY A N 1
ATOM 785 C CA . GLY A 1 105 ? -7.949 12.731 4.100 1.00 85.38 105 GLY A CA 1
ATOM 786 C C . GLY A 1 105 ? -9.178 12.446 4.961 1.00 85.38 105 GLY A C 1
ATOM 787 O O . GLY A 1 105 ? -9.454 13.208 5.882 1.00 85.38 105 GLY A O 1
ATOM 788 N N . GLN A 1 106 ? -9.871 11.329 4.724 1.00 81.31 106 GLN A N 1
ATOM 789 C CA . GLN A 1 106 ? -11.011 10.898 5.535 1.00 81.31 106 GLN A CA 1
ATOM 790 C C . GLN A 1 106 ? -10.591 10.573 6.975 1.00 81.31 106 GLN A C 1
ATOM 792 O O . GLN A 1 106 ? -11.229 11.044 7.913 1.00 81.31 106 GLN A O 1
ATOM 797 N N . GLN A 1 107 ? -9.492 9.835 7.160 1.00 81.94 107 GLN A N 1
ATOM 798 C CA . GLN A 1 107 ? -8.935 9.521 8.483 1.00 81.94 107 GLN A CA 1
ATOM 799 C C . GLN A 1 107 ? -8.590 10.797 9.273 1.00 81.94 107 GLN A C 1
ATOM 801 O O . GLN A 1 107 ? -8.941 10.930 10.446 1.00 81.94 107 GLN A O 1
ATOM 806 N N . ILE A 1 108 ? -7.956 11.774 8.617 1.00 83.12 108 ILE A N 1
ATOM 807 C CA . ILE A 1 108 ? -7.620 13.071 9.225 1.00 83.12 108 ILE A CA 1
ATOM 808 C C . ILE A 1 108 ? -8.886 13.899 9.501 1.00 83.12 108 ILE A C 1
ATOM 810 O O . ILE A 1 108 ? -9.003 14.530 10.548 1.00 83.12 108 ILE A O 1
ATOM 814 N N . ALA A 1 109 ? -9.863 13.897 8.595 1.00 79.12 109 ALA A N 1
ATOM 815 C CA . ALA A 1 109 ? -11.112 14.625 8.791 1.00 79.12 109 ALA A CA 1
ATOM 816 C C . ALA A 1 109 ? -11.904 14.081 9.991 1.00 79.12 109 ALA A C 1
ATOM 818 O O . ALA A 1 109 ? -12.422 14.865 10.783 1.00 79.12 109 ALA A O 1
ATOM 819 N N . VAL A 1 110 ? -11.960 12.757 10.165 1.00 73.06 110 VAL A N 1
ATOM 820 C CA . VAL A 1 110 ? -12.622 12.111 11.310 1.00 73.06 110 VAL A CA 1
ATOM 821 C C . VAL A 1 110 ? -11.929 12.466 12.630 1.00 73.06 110 VAL A C 1
ATOM 823 O O . VAL A 1 110 ? -12.612 12.793 13.606 1.00 73.06 110 VAL A O 1
ATOM 826 N N . SER A 1 111 ? -10.592 12.476 12.668 1.00 71.50 111 SER A N 1
ATOM 827 C CA . SER A 1 111 ? -9.852 12.831 13.887 1.00 71.50 111 SER A CA 1
ATOM 828 C C . SER A 1 111 ? -10.027 14.304 14.277 1.00 71.50 111 SER A C 1
ATOM 830 O O . SER A 1 111 ? -10.204 14.607 15.456 1.00 71.50 111 SER A O 1
ATOM 832 N N . LEU A 1 112 ? -10.082 15.221 13.304 1.00 71.56 112 LEU A N 1
ATOM 833 C CA . LEU A 1 112 ? -10.306 16.652 13.549 1.00 71.56 112 LEU A CA 1
ATOM 834 C C . LEU A 1 112 ? -11.759 16.968 13.956 1.00 71.56 112 LEU A C 1
ATOM 836 O O . LEU A 1 112 ? -11.999 17.740 14.889 1.00 71.56 112 LEU A O 1
ATOM 840 N N . LEU A 1 113 ? -12.741 16.335 13.306 1.00 67.00 113 LEU A N 1
ATOM 841 C CA . LEU A 1 113 ? -14.179 16.576 13.512 1.00 67.00 113 LEU A CA 1
ATOM 842 C C . LEU A 1 113 ? -14.741 15.929 14.798 1.00 67.00 113 LEU A C 1
ATOM 844 O O . LEU A 1 113 ? -15.934 16.060 15.095 1.00 67.00 113 LEU A O 1
ATOM 848 N N . SER A 1 114 ? -13.888 15.239 15.561 1.00 58.81 114 SER A N 1
ATOM 849 C CA . SER A 1 114 ? -14.192 14.686 16.8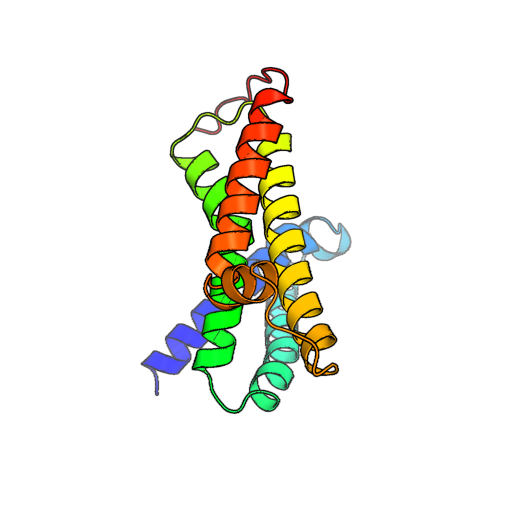88 1.00 58.81 114 SER A CA 1
ATOM 850 C C . SER A 1 114 ? -14.173 15.746 18.003 1.00 58.81 114 SER A C 1
ATOM 852 O O . SER A 1 114 ? -14.633 15.471 19.107 1.00 58.81 114 SER A O 1
ATOM 854 N N . SER A 1 115 ? -13.685 16.964 17.723 1.00 57.12 115 SER A N 1
ATOM 855 C CA . SER A 1 115 ? -13.551 18.045 18.715 1.00 57.12 115 SER A CA 1
ATOM 856 C C . SER A 1 115 ? -14.729 19.032 18.787 1.00 57.12 115 SER A C 1
ATOM 858 O O . SER A 1 115 ? -14.809 19.788 19.752 1.00 57.12 115 SER A O 1
ATOM 860 N N . GLU A 1 116 ? -15.686 18.999 17.850 1.00 55.56 116 GLU A N 1
ATOM 861 C CA . GLU A 1 116 ? -16.854 19.894 17.872 1.00 55.56 116 GLU A CA 1
ATOM 862 C C . GLU A 1 116 ? -18.199 19.151 17.915 1.00 55.56 116 GLU A C 1
ATOM 864 O O . GLU A 1 116 ? -18.607 18.428 16.997 1.00 55.56 116 GLU A O 1
ATOM 869 N N . THR A 1 117 ? -18.934 19.402 18.998 1.00 62.41 117 THR A N 1
ATOM 870 C CA . THR A 1 117 ? -20.360 19.122 19.169 1.00 62.41 117 THR A CA 1
ATOM 871 C C . THR A 1 117 ? -21.205 20.077 18.315 1.00 62.41 117 THR A C 1
ATOM 873 O O . THR A 1 117 ? -21.743 21.044 18.843 1.00 62.41 117 THR A O 1
ATOM 876 N N . VAL A 1 118 ? -21.355 19.835 17.007 1.00 50.12 118 VAL A N 1
ATOM 877 C CA . VAL A 1 118 ? -22.371 20.522 16.173 1.00 50.12 118 VAL A CA 1
ATOM 878 C C . VAL A 1 118 ? -22.841 19.627 15.001 1.00 50.12 118 VAL A C 1
ATOM 880 O O . VAL A 1 118 ? -22.217 18.605 14.705 1.00 50.12 118 VAL A O 1
ATOM 883 N N . PRO A 1 119 ? -23.984 19.957 14.372 1.00 52.34 119 PRO A N 1
ATOM 884 C CA . PRO A 1 119 ? -25.248 19.237 14.408 1.00 52.34 119 PRO A CA 1
ATOM 885 C C . PRO A 1 119 ? -25.369 18.183 13.293 1.00 52.34 119 PRO A C 1
ATOM 887 O O . PRO A 1 119 ? -24.573 18.109 12.360 1.00 52.34 119 PRO A O 1
ATOM 890 N N . THR A 1 120 ? -26.419 17.377 13.391 1.00 52.97 120 THR A N 1
ATOM 891 C CA . THR A 1 120 ? -26.942 16.410 12.416 1.00 52.97 120 THR A CA 1
ATOM 892 C C . THR A 1 120 ? -27.155 17.017 11.018 1.00 52.97 120 THR A C 1
ATOM 894 O O . THR A 1 120 ? -28.268 17.310 10.597 1.00 52.97 120 THR A O 1
ATOM 897 N N . GLY A 1 121 ? -26.068 17.202 10.272 1.00 48.69 121 GLY A N 1
ATOM 898 C CA . GLY A 1 121 ? -26.066 17.415 8.831 1.00 48.69 121 GLY A CA 1
ATOM 899 C C . GLY A 1 121 ? -25.777 16.094 8.128 1.00 48.69 121 GLY A C 1
ATOM 900 O O . GLY A 1 121 ? -24.784 15.434 8.427 1.00 48.69 121 GLY A O 1
ATOM 901 N N . THR A 1 122 ? -26.633 15.732 7.178 1.00 56.53 122 THR A N 1
ATOM 902 C CA . THR A 1 122 ? -26.690 14.487 6.387 1.00 56.53 122 THR A CA 1
ATOM 903 C C . THR A 1 122 ? -25.338 13.997 5.842 1.00 56.53 122 THR A C 1
ATOM 905 O O . THR A 1 122 ? -25.159 12.808 5.591 1.00 56.53 122 THR A O 1
ATOM 908 N N . LEU A 1 123 ? -24.360 14.895 5.694 1.00 53.66 123 LEU A N 1
ATOM 909 C CA . LEU A 1 123 ? -23.002 14.588 5.244 1.00 53.66 123 LEU A CA 1
ATOM 910 C C . LEU A 1 123 ? -22.166 13.851 6.300 1.00 53.66 123 LEU A C 1
ATOM 912 O O . LEU A 1 123 ? -21.451 12.926 5.936 1.00 53.66 123 LEU A O 1
ATOM 916 N N . LYS A 1 124 ? -22.285 14.181 7.596 1.00 52.06 124 LYS A N 1
ATOM 917 C CA . LYS A 1 124 ? -21.533 13.484 8.659 1.00 52.06 124 LYS A CA 1
ATOM 918 C C . LYS A 1 124 ? -22.035 12.046 8.798 1.00 52.06 124 LYS A C 1
ATOM 920 O O . LYS A 1 124 ? -21.227 11.142 8.898 1.00 52.06 124 LYS A O 1
ATOM 925 N N . THR A 1 125 ? -23.344 11.818 8.669 1.00 51.47 125 THR A N 1
ATOM 926 C CA . THR A 1 125 ? -23.946 10.477 8.721 1.00 51.47 125 THR A CA 1
ATOM 927 C C . THR A 1 125 ? -23.546 9.614 7.525 1.00 51.47 125 THR A C 1
ATOM 929 O O . THR A 1 125 ? -23.228 8.447 7.709 1.00 51.47 125 THR A O 1
ATOM 932 N N . ILE A 1 126 ? -23.498 10.162 6.305 1.00 53.00 126 ILE A N 1
ATOM 933 C CA . ILE A 1 126 ? -23.029 9.408 5.128 1.00 53.00 126 ILE A CA 1
ATOM 934 C C . ILE A 1 126 ? -21.521 9.118 5.238 1.00 53.00 126 ILE A C 1
ATOM 936 O O . ILE A 1 126 ? -21.099 8.004 4.938 1.00 53.00 126 ILE A O 1
ATOM 940 N N . LEU A 1 127 ? -20.720 10.066 5.741 1.00 52.56 127 LEU A N 1
ATOM 941 C CA . LEU A 1 127 ? -19.281 9.868 5.958 1.00 52.56 127 LEU A CA 1
ATOM 942 C C . LEU A 1 127 ? -18.948 8.911 7.117 1.00 52.56 127 LEU A C 1
ATOM 944 O O . LEU A 1 127 ? -17.902 8.274 7.060 1.00 52.56 127 LEU A O 1
ATOM 948 N N . THR A 1 128 ? -19.791 8.805 8.150 1.00 53.16 128 THR A N 1
ATOM 949 C CA . THR A 1 128 ? -19.576 7.887 9.288 1.00 53.16 128 THR A CA 1
ATOM 950 C C . THR A 1 128 ? -20.187 6.507 9.073 1.00 53.16 128 THR A C 1
ATOM 952 O O . THR A 1 128 ? -19.809 5.567 9.761 1.00 53.16 128 THR A O 1
ATOM 955 N N . THR A 1 129 ? -21.157 6.372 8.162 1.00 58.94 129 THR A N 1
ATOM 956 C CA . THR A 1 129 ? -21.814 5.081 7.884 1.00 58.94 129 THR A CA 1
ATOM 957 C C . THR A 1 129 ? -21.068 4.285 6.816 1.00 58.94 129 THR A C 1
ATOM 959 O O . THR A 1 129 ? -21.143 3.059 6.801 1.00 58.94 129 THR A O 1
ATOM 962 N N . VAL A 1 130 ? -20.340 4.958 5.919 1.00 65.81 130 VAL A N 1
ATOM 963 C CA . VAL A 1 130 ? -19.524 4.277 4.912 1.00 65.81 130 VAL A CA 1
ATOM 964 C C . VAL A 1 130 ? -18.113 4.072 5.471 1.00 65.81 130 VAL A C 1
ATOM 966 O O . VAL A 1 130 ? -17.452 5.062 5.786 1.00 65.81 130 VAL A O 1
ATOM 969 N N . PRO A 1 131 ? -17.623 2.823 5.583 1.00 76.19 131 PRO A N 1
ATOM 970 C CA . PRO A 1 131 ? -16.264 2.573 6.039 1.00 76.19 131 PRO A CA 1
ATOM 971 C C . PRO A 1 131 ? -15.261 3.281 5.111 1.00 76.19 131 PRO A C 1
ATOM 973 O O . PRO A 1 131 ? -15.428 3.238 3.884 1.00 76.19 131 PRO A O 1
ATOM 976 N N . PRO A 1 132 ? -14.222 3.927 5.671 1.00 78.75 132 PRO A N 1
ATOM 977 C CA . PRO A 1 132 ? -13.260 4.736 4.914 1.00 78.75 132 PRO A CA 1
ATOM 978 C C . PRO A 1 132 ? -12.545 3.930 3.823 1.00 78.75 132 PRO A C 1
ATOM 980 O O . PRO A 1 132 ? -12.152 4.469 2.790 1.00 78.75 132 PRO A O 1
ATOM 983 N N . GLU A 1 133 ? -12.450 2.616 4.006 1.00 87.12 133 GLU A N 1
ATOM 984 C CA . GLU A 1 133 ? -11.908 1.691 3.016 1.00 87.12 133 GLU A CA 1
ATOM 985 C C . GLU A 1 133 ? -12.705 1.663 1.711 1.00 87.12 133 GLU A C 1
ATOM 987 O O . GLU A 1 133 ? -12.133 1.651 0.620 1.00 87.12 133 GLU A O 1
ATOM 992 N N . LEU A 1 134 ? -14.038 1.703 1.797 1.00 85.44 134 LEU A N 1
ATOM 993 C CA . LEU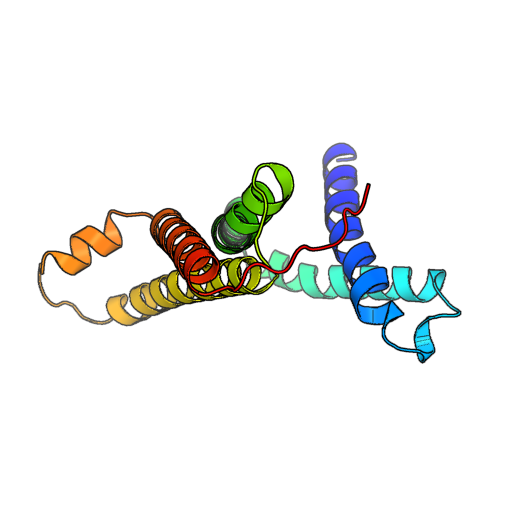 A 1 134 ? -14.897 1.697 0.614 1.00 85.44 134 LEU A CA 1
ATOM 994 C C . LEU A 1 134 ? -14.822 3.028 -0.130 1.00 85.44 134 LEU A C 1
ATOM 996 O O . LEU A 1 134 ? -14.786 3.035 -1.359 1.00 85.44 134 LEU A O 1
ATOM 1000 N N . THR A 1 135 ? -14.775 4.154 0.586 1.00 84.31 135 THR A N 1
ATOM 1001 C CA . THR A 1 135 ? -14.647 5.471 -0.057 1.00 84.31 135 THR A CA 1
ATOM 1002 C C . THR A 1 135 ? -13.280 5.635 -0.715 1.00 84.31 135 THR A C 1
ATOM 1004 O O . THR A 1 135 ? -13.214 6.107 -1.850 1.00 84.31 135 THR A O 1
ATOM 1007 N N . GLY A 1 136 ? -12.206 5.170 -0.068 1.00 87.25 136 GLY A N 1
ATOM 1008 C CA . GLY A 1 136 ? -10.862 5.123 -0.643 1.00 87.25 136 GLY A CA 1
ATOM 1009 C C . GLY A 1 136 ? -10.785 4.232 -1.886 1.00 87.25 136 GLY A C 1
ATOM 1010 O O . GLY A 1 136 ? -10.245 4.643 -2.913 1.00 87.25 136 GLY A O 1
ATOM 1011 N N . LEU A 1 137 ? -11.382 3.039 -1.843 1.00 89.75 137 LEU A N 1
ATOM 1012 C CA . LEU A 1 137 ? -11.436 2.129 -2.988 1.00 89.75 137 LEU A CA 1
ATOM 1013 C C . LEU A 1 137 ? -12.223 2.728 -4.162 1.00 89.75 137 LEU A C 1
ATOM 1015 O O . LEU A 1 137 ? -11.760 2.684 -5.301 1.00 89.75 137 LEU A O 1
ATOM 1019 N N . LEU A 1 138 ? -13.380 3.341 -3.900 1.00 89.94 138 LEU A N 1
ATOM 1020 C CA . LEU A 1 138 ? -14.156 4.037 -4.930 1.00 89.94 138 LEU A CA 1
ATOM 1021 C C . LEU A 1 138 ? -13.375 5.211 -5.533 1.00 89.94 138 LEU A C 1
ATOM 1023 O O . LEU A 1 138 ? -13.378 5.377 -6.754 1.00 89.94 138 LEU A O 1
ATOM 1027 N N . ALA A 1 139 ? -12.664 5.985 -4.709 1.00 88.19 139 ALA A N 1
ATOM 1028 C CA . ALA A 1 139 ? -11.792 7.059 -5.177 1.00 88.19 139 ALA A CA 1
ATOM 1029 C C . ALA A 1 139 ? -10.641 6.528 -6.051 1.00 88.19 139 ALA A C 1
ATOM 1031 O O . ALA A 1 139 ? -10.312 7.132 -7.071 1.00 88.19 139 ALA A O 1
ATOM 1032 N N . SER A 1 140 ? -10.075 5.370 -5.702 1.00 91.25 140 SER A N 1
ATOM 1033 C CA . SER A 1 140 ? -9.048 4.683 -6.491 1.00 91.25 140 SER A CA 1
ATOM 1034 C C . SER A 1 140 ? -9.587 4.221 -7.851 1.00 91.25 140 SER A C 1
ATOM 1036 O O . SER A 1 140 ? -8.985 4.512 -8.885 1.00 91.25 140 SER A O 1
ATOM 1038 N N . ILE A 1 141 ? -10.777 3.604 -7.885 1.00 91.31 141 ILE A N 1
ATOM 1039 C CA . ILE A 1 141 ? -11.464 3.211 -9.130 1.00 91.31 141 ILE A CA 1
ATOM 1040 C C . ILE A 1 141 ? -11.739 4.438 -10.006 1.00 91.31 141 ILE A C 1
ATOM 1042 O O . ILE A 1 141 ? -11.452 4.418 -11.204 1.00 91.31 141 ILE A O 1
ATOM 1046 N N . ALA A 1 142 ? -12.261 5.519 -9.423 1.00 91.06 142 ALA A N 1
ATOM 1047 C CA . ALA A 1 142 ? -12.513 6.760 -10.146 1.00 91.06 142 ALA A CA 1
ATOM 1048 C C . ALA A 1 142 ? -11.214 7.348 -10.725 1.00 91.06 142 ALA A C 1
ATOM 1050 O O . ALA A 1 142 ? -11.176 7.699 -11.905 1.00 91.06 142 ALA A O 1
ATOM 1051 N N . GLY A 1 143 ? -10.134 7.380 -9.936 1.00 88.38 143 GLY A N 1
ATOM 1052 C CA . GLY A 1 143 ? -8.809 7.820 -10.378 1.00 88.38 143 GLY A CA 1
ATOM 1053 C C . GLY A 1 143 ? -8.266 6.986 -11.541 1.00 88.38 143 GLY A C 1
ATOM 1054 O O . GLY A 1 143 ? -7.767 7.544 -12.520 1.00 88.38 143 GLY A O 1
ATOM 1055 N N . TYR A 1 144 ? -8.438 5.663 -11.491 1.00 89.06 144 TYR A N 1
ATOM 1056 C CA . TYR A 1 144 ? -8.061 4.765 -12.582 1.00 89.06 144 TYR A CA 1
ATOM 1057 C C . TYR A 1 144 ? -8.849 5.041 -13.871 1.00 89.06 144 TYR A C 1
ATOM 1059 O O . TYR A 1 144 ? -8.260 5.116 -14.951 1.00 89.06 144 TYR A O 1
ATOM 1067 N N . LEU A 1 145 ? -10.172 5.219 -13.775 1.00 88.56 145 LEU A N 1
ATOM 1068 C CA . LEU A 1 145 ? -11.038 5.492 -14.928 1.00 88.56 145 LEU A CA 1
ATOM 1069 C C . LEU A 1 145 ? -10.718 6.842 -15.576 1.00 88.56 145 LEU A C 1
ATOM 1071 O O . LEU A 1 145 ? -10.581 6.925 -16.797 1.00 88.56 145 LEU A O 1
ATOM 1075 N N . ILE A 1 146 ? -10.542 7.882 -14.760 1.00 88.50 146 ILE A N 1
ATOM 1076 C CA . ILE A 1 146 ? -10.139 9.214 -15.221 1.00 88.50 146 ILE A CA 1
ATOM 1077 C C . ILE A 1 146 ? -8.767 9.134 -15.899 1.00 88.50 146 ILE A C 1
ATOM 1079 O O . ILE A 1 146 ? -8.591 9.636 -17.009 1.00 88.50 146 ILE A O 1
ATOM 1083 N N . GLY A 1 147 ? -7.811 8.435 -15.284 1.00 84.31 147 GLY A N 1
ATOM 1084 C CA . GLY A 1 147 ? -6.488 8.232 -15.862 1.00 84.31 147 GLY A CA 1
ATOM 1085 C C . GLY A 1 147 ? -6.512 7.434 -17.167 1.00 84.31 147 GLY A C 1
ATOM 1086 O O . GLY A 1 147 ? -5.744 7.732 -18.079 1.00 84.31 147 GLY A O 1
ATOM 1087 N N . GLN A 1 148 ? -7.417 6.462 -17.308 1.00 84.94 148 GLN A N 1
ATOM 1088 C CA . GLN A 1 148 ? -7.605 5.730 -18.562 1.00 84.94 148 GLN A CA 1
ATOM 1089 C C . GLN A 1 148 ? -8.191 6.611 -19.666 1.00 84.94 148 GLN A C 1
ATOM 1091 O O . GLN A 1 148 ? -7.861 6.408 -20.835 1.00 84.94 148 GLN A O 1
ATOM 1096 N N . TRP A 1 149 ? -9.079 7.539 -19.307 1.00 83.38 149 TRP A N 1
ATOM 1097 C CA . TRP A 1 149 ? -9.719 8.444 -20.257 1.00 83.38 149 TRP A CA 1
ATOM 1098 C C . TRP A 1 149 ? -8.754 9.524 -20.755 1.00 83.38 149 TRP A C 1
ATOM 1100 O O . TRP A 1 149 ? -8.765 9.859 -21.937 1.00 83.38 149 TRP A O 1
ATOM 1110 N N . ILE A 1 150 ? -7.886 10.018 -19.869 1.00 83.44 150 ILE A N 1
ATOM 1111 C CA . ILE A 1 150 ? -6.887 11.048 -20.179 1.00 83.44 150 ILE A CA 1
ATOM 1112 C C . ILE A 1 150 ? -5.658 10.463 -20.893 1.00 83.44 150 ILE A C 1
ATOM 1114 O O . ILE A 1 150 ? -5.054 11.143 -21.721 1.00 83.44 150 ILE A O 1
ATOM 1118 N N . SER A 1 151 ? -5.260 9.220 -20.594 1.00 76.44 151 SER A N 1
ATOM 1119 C CA . SER A 1 151 ? -4.027 8.661 -21.153 1.00 76.44 151 SER A CA 1
ATOM 1120 C C . SER A 1 151 ? -4.160 8.404 -22.663 1.00 76.44 151 SER A C 1
ATOM 1122 O O . SER A 1 151 ? -5.020 7.615 -23.076 1.00 76.44 151 SER A O 1
ATOM 1124 N N . PRO A 1 152 ? -3.280 8.985 -23.505 1.00 65.06 152 PRO A N 1
ATOM 1125 C CA . PRO A 1 152 ? -3.177 8.581 -24.901 1.00 65.06 152 PRO A CA 1
ATOM 1126 C C . PRO A 1 152 ? -2.804 7.095 -24.973 1.00 65.06 152 PRO A C 1
ATOM 1128 O O . PRO A 1 152 ? -2.170 6.557 -24.064 1.00 65.06 152 PRO A O 1
ATOM 1131 N N . ARG A 1 153 ? -3.240 6.410 -26.038 1.00 60.38 153 ARG A N 1
ATOM 1132 C CA . ARG A 1 153 ? -2.946 4.986 -26.252 1.00 60.38 153 ARG A CA 1
ATOM 1133 C C . ARG A 1 153 ? -1.444 4.824 -26.468 1.00 60.38 153 ARG A C 1
ATOM 1135 O O . ARG A 1 153 ? -0.966 5.039 -27.576 1.00 60.38 153 ARG A O 1
ATOM 1142 N N . VAL A 1 154 ? -0.718 4.463 -25.421 1.00 61.06 154 VAL A N 1
ATOM 1143 C CA . VAL A 1 154 ? 0.664 4.013 -25.542 1.00 61.06 154 VAL A CA 1
ATOM 1144 C C . VAL A 1 154 ? 0.608 2.492 -25.572 1.00 61.06 154 VAL A C 1
ATOM 1146 O O . VAL A 1 154 ? 0.235 1.861 -24.584 1.00 61.06 154 VAL A O 1
ATOM 1149 N N . ASP A 1 155 ? 0.909 1.899 -26.728 1.00 59.47 155 ASP A N 1
ATOM 1150 C CA . ASP A 1 155 ? 1.102 0.452 -26.834 1.00 59.47 155 ASP A CA 1
ATOM 1151 C C . ASP A 1 155 ? 2.357 0.089 -26.034 1.00 59.47 155 ASP A C 1
ATOM 1153 O O . ASP A 1 155 ? 3.483 0.243 -26.507 1.00 59.47 155 ASP A O 1
ATOM 1157 N N . MET A 1 156 ? 2.175 -0.353 -24.789 1.00 58.59 156 MET A N 1
ATOM 1158 C CA . MET A 1 156 ? 3.282 -0.904 -24.015 1.00 58.59 156 MET A CA 1
ATOM 1159 C C . MET A 1 156 ? 3.689 -2.256 -24.625 1.00 58.59 156 MET A C 1
ATOM 1161 O O . MET A 1 156 ? 2.815 -3.099 -24.871 1.00 58.59 156 MET A O 1
ATOM 1165 N N . PRO A 1 157 ? 4.989 -2.487 -24.896 1.00 55.34 157 PRO A N 1
ATOM 1166 C CA . PRO A 1 157 ? 5.455 -3.771 -25.398 1.00 55.34 157 PRO A CA 1
ATOM 1167 C C . PRO A 1 157 ? 5.090 -4.869 -24.397 1.00 55.34 157 PRO A C 1
ATOM 1169 O O . PRO A 1 157 ? 5.231 -4.703 -23.185 1.00 55.34 157 PRO A O 1
ATOM 1172 N N . ARG A 1 158 ? 4.578 -5.992 -24.913 1.00 54.25 158 ARG A N 1
ATOM 1173 C CA . ARG A 1 158 ? 4.191 -7.137 -24.087 1.00 54.25 158 ARG A CA 1
ATOM 1174 C C . ARG A 1 158 ? 5.428 -7.656 -23.358 1.00 54.25 158 ARG A C 1
ATOM 1176 O O . ARG A 1 158 ? 6.349 -8.141 -24.008 1.00 54.25 158 ARG A O 1
ATOM 1183 N N . VAL A 1 159 ? 5.421 -7.598 -22.032 1.00 55.44 159 VAL A N 1
ATOM 1184 C CA . VAL A 1 159 ? 6.295 -8.447 -21.221 1.00 55.44 159 VAL A CA 1
ATOM 1185 C C . VAL A 1 159 ? 5.580 -9.796 -21.139 1.00 55.44 159 VAL A C 1
ATOM 1187 O O . VAL A 1 159 ? 4.698 -9.985 -20.305 1.00 55.44 159 VAL A O 1
ATOM 1190 N N . VAL A 1 160 ? 5.847 -10.655 -22.130 1.00 44.50 160 VAL A N 1
ATOM 1191 C CA . VAL A 1 160 ? 5.555 -12.098 -22.068 1.00 44.50 160 VAL A CA 1
ATOM 1192 C C . VAL A 1 160 ? 6.750 -12.776 -21.424 1.00 44.50 160 VAL A C 1
ATOM 1194 O O . VAL A 1 160 ? 7.881 -12.420 -21.827 1.00 44.50 160 VAL A O 1
#